Protein AF-A0AAF0EVP4-F1 (afdb_monomer)

Organism: NCBI:txid948313

Sequence (83 aa):
MDMTWNTATSGMCIVFKTWHVQSAGSFVFSLAIVFAIGVGYEYLKRHISQLDAALARRSDDALTRRRYDVLPTSREAPVYVCC

pLDDT: mean 73.64, std 15.78, range [41.81, 96.38]

Mean predict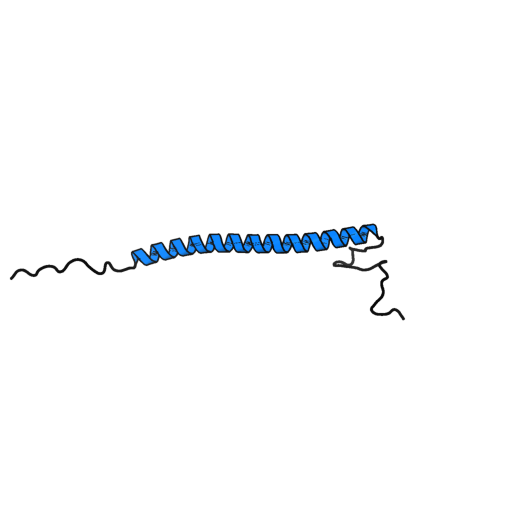ed aligned error: 14.63 Å

Solvent-accessible surface area (backbone atoms only — not comparable to full-atom values): 5223 Å² total; per-residue (Å²): 140,81,63,100,82,67,87,68,68,71,65,52,58,84,86,43,90,82,50,61,25,76,45,75,70,51,45,55,52,47,52,51,47,55,49,50,50,52,54,50,49,56,52,49,53,53,52,51,54,52,50,51,54,55,50,51,51,56,52,47,52,56,51,50,55,55,51,59,75,68,50,72,85,81,84,82,76,87,77,81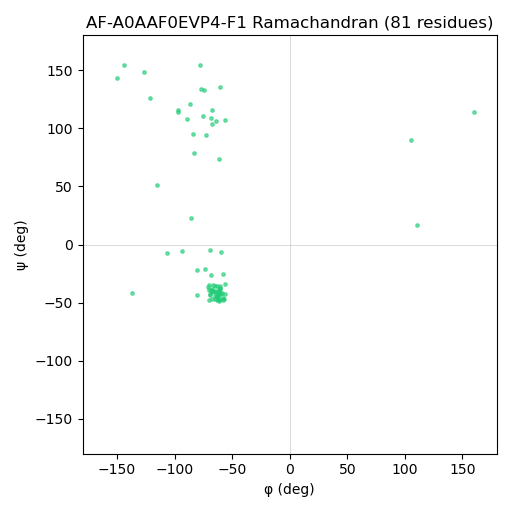,81,77,132

InterPro domains:
  IPR007274 Ctr copper transporter [PF04145] (3-60)

Secondary structure (DSSP, 8-state):
---TT----SS-BSSSTT-B--SHHHHHHHHHHHHHHHHHHHHHHHHHHHHHHHHHHHHHHHHHHHHHHTS------------

Radius of gyration: 31.68 Å; Cα contacts (8 Å, |Δi|>4): 23; chains: 1; bounding box: 73×22×91 Å

Structure (mmCIF, N/CA/C/O backbone):
data_AF-A0AAF0EVP4-F1
#
_entry.id   AF-A0AAF0EVP4-F1
#
loop_
_atom_site.group_PDB
_atom_site.id
_atom_site.type_symbol
_atom_site.label_atom_id
_atom_site.label_alt_id
_atom_site.label_comp_id
_atom_site.label_asym_id
_atom_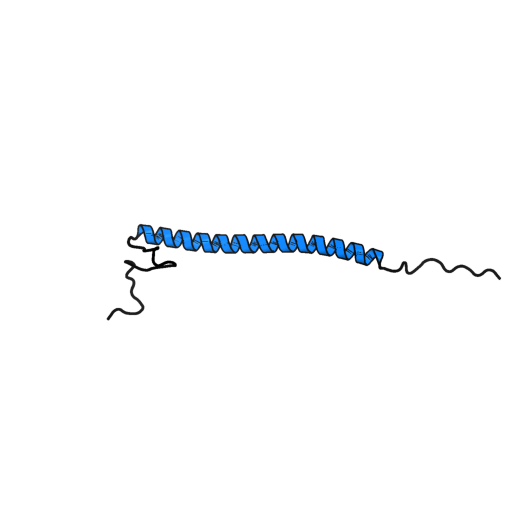site.label_entity_id
_atom_site.label_seq_id
_atom_site.pdbx_PDB_ins_code
_atom_site.Cartn_x
_atom_site.Cartn_y
_atom_site.Cartn_z
_atom_site.occupancy
_atom_site.B_iso_or_equiv
_atom_site.auth_seq_id
_atom_site.auth_comp_id
_atom_site.auth_asym_id
_atom_site.auth_atom_id
_atom_site.pdbx_PDB_model_num
ATOM 1 N N . MET A 1 1 ? -12.100 -11.992 36.165 1.00 41.81 1 MET A N 1
ATOM 2 C CA . MET A 1 1 ? -11.439 -12.975 35.285 1.00 41.81 1 MET A CA 1
ATOM 3 C C . MET A 1 1 ? -12.145 -12.882 33.954 1.00 41.81 1 MET A C 1
ATOM 5 O O . MET A 1 1 ? -13.307 -13.246 33.885 1.00 41.81 1 MET A O 1
ATOM 9 N N . ASP A 1 2 ? -11.517 -12.260 32.966 1.00 53.06 2 ASP A N 1
ATOM 10 C CA . ASP A 1 2 ? -12.119 -12.101 31.645 1.00 53.06 2 ASP A CA 1
ATOM 11 C C . ASP A 1 2 ? -11.180 -12.760 30.640 1.00 53.06 2 ASP A C 1
ATOM 13 O O . ASP A 1 2 ? -9.961 -12.579 30.701 1.00 53.06 2 ASP A O 1
ATOM 17 N N . MET A 1 3 ? -11.742 -13.667 29.853 1.00 53.06 3 MET A N 1
ATOM 18 C CA . MET A 1 3 ? -11.003 -14.628 29.043 1.00 53.06 3 MET A CA 1
ATOM 19 C C . MET A 1 3 ? -10.450 -13.949 27.786 1.00 53.06 3 MET A C 1
ATOM 21 O O . MET A 1 3 ? -11.020 -12.992 27.274 1.00 53.06 3 MET A O 1
ATOM 25 N N . THR A 1 4 ? -9.367 -14.490 27.227 1.00 62.22 4 THR A N 1
ATOM 26 C CA . THR A 1 4 ? -8.736 -14.032 25.971 1.00 62.22 4 THR A CA 1
ATOM 27 C C . THR A 1 4 ? -9.658 -14.080 24.743 1.00 62.22 4 THR A C 1
ATOM 29 O O . THR A 1 4 ? -9.289 -13.579 23.685 1.00 62.22 4 THR A O 1
ATOM 32 N N . TRP A 1 5 ? -10.858 -14.645 24.887 1.00 54.09 5 TRP A N 1
ATOM 33 C CA . TRP A 1 5 ? -11.923 -14.717 23.889 1.00 54.09 5 TRP A CA 1
ATOM 34 C C . TRP A 1 5 ? -13.160 -13.916 24.338 1.00 54.09 5 TRP A C 1
ATOM 36 O O . TRP A 1 5 ? -14.276 -14.427 24.386 1.00 54.09 5 TRP A O 1
ATOM 46 N N . ASN A 1 6 ? -12.961 -12.655 24.728 1.00 55.16 6 ASN A N 1
ATOM 47 C CA . ASN A 1 6 ? -14.056 -11.750 25.071 1.00 55.16 6 ASN A CA 1
ATOM 48 C C . ASN A 1 6 ? -14.578 -11.037 23.808 1.00 55.16 6 ASN A C 1
ATOM 50 O O . ASN A 1 6 ? -13.840 -10.318 23.137 1.00 55.16 6 ASN A O 1
ATOM 54 N N . THR A 1 7 ? -15.862 -11.219 23.496 1.00 60.66 7 THR A N 1
ATOM 55 C CA . THR A 1 7 ? -16.590 -10.544 22.406 1.00 60.66 7 THR A CA 1
ATOM 56 C C . THR A 1 7 ? -17.155 -9.179 22.830 1.00 60.66 7 THR A C 1
ATOM 58 O O . THR A 1 7 ? -18.136 -8.704 22.257 1.00 60.66 7 THR A O 1
ATOM 61 N N . ALA A 1 8 ? -16.590 -8.547 23.860 1.00 54.78 8 ALA A N 1
ATOM 62 C CA . ALA A 1 8 ? -16.955 -7.201 24.280 1.00 54.78 8 ALA A CA 1
ATOM 63 C C . ALA A 1 8 ? -16.425 -6.166 23.274 1.00 54.78 8 ALA A C 1
ATOM 65 O O . ALA A 1 8 ? -15.296 -5.690 23.355 1.00 54.78 8 ALA A O 1
ATOM 66 N N . THR A 1 9 ? -17.274 -5.785 22.320 1.00 55.91 9 THR A N 1
ATOM 67 C CA . THR A 1 9 ? -17.005 -4.742 21.311 1.00 55.91 9 THR A CA 1
ATOM 68 C C . THR A 1 9 ? -16.936 -3.326 21.911 1.00 55.91 9 THR A C 1
ATOM 70 O O . THR A 1 9 ? -16.642 -2.360 21.210 1.00 55.91 9 THR A O 1
ATOM 73 N N . SER A 1 10 ? -17.211 -3.170 23.209 1.00 52.00 10 SER A N 1
ATOM 74 C CA . SER A 1 10 ? -17.122 -1.907 23.938 1.00 52.00 10 SER A CA 1
ATOM 75 C C . SER A 1 10 ? -15.686 -1.653 24.404 1.00 52.00 10 SER A C 1
ATOM 77 O O . SER A 1 10 ? -15.279 -2.119 25.467 1.00 52.00 10 SER A O 1
ATOM 79 N N . GLY A 1 11 ? -14.926 -0.892 23.616 1.00 56.41 11 GLY A N 1
ATOM 80 C CA . GLY A 1 11 ? -13.674 -0.283 24.071 1.00 56.41 11 GLY A CA 1
ATOM 81 C C . GLY A 1 11 ? -12.371 -0.832 23.483 1.00 56.41 11 GLY A C 1
ATOM 82 O O . GLY A 1 11 ? -11.288 -0.594 24.020 1.00 56.41 11 GLY A O 1
ATOM 83 N N . MET A 1 12 ? -12.447 -1.564 22.369 1.00 62.72 12 MET A N 1
ATOM 84 C CA . MET A 1 12 ? -11.257 -2.077 21.689 1.00 62.72 12 MET A CA 1
ATOM 85 C C . MET A 1 12 ? -10.553 -0.973 20.878 1.00 62.72 12 MET A C 1
ATOM 87 O O . MET A 1 12 ? -11.192 -0.223 20.136 1.00 62.72 12 MET A O 1
ATOM 91 N N . CYS A 1 13 ? -9.225 -0.887 21.003 1.00 65.31 13 CYS A N 1
ATOM 92 C CA . CYS A 1 13 ? -8.368 0.003 20.213 1.00 65.31 13 CYS A CA 1
ATOM 93 C C . CYS A 1 13 ? -7.773 -0.790 19.039 1.00 65.31 13 CYS A C 1
ATOM 95 O O . CYS A 1 13 ? -6.986 -1.703 19.271 1.00 65.31 13 CYS A O 1
ATOM 97 N N . ILE A 1 14 ? -8.136 -0.463 17.794 1.00 64.88 14 ILE A N 1
ATOM 98 C CA . ILE A 1 14 ? -7.716 -1.254 16.617 1.00 64.88 14 ILE A CA 1
ATOM 99 C C . ILE A 1 14 ? -6.283 -0.907 16.170 1.00 64.88 14 ILE A C 1
ATOM 101 O O . ILE A 1 14 ? -5.508 -1.810 15.874 1.00 64.88 14 ILE A O 1
ATOM 105 N N . VAL A 1 15 ? -5.915 0.385 16.122 1.00 66.88 15 VAL A N 1
ATOM 106 C CA . VAL A 1 15 ? -4.591 0.842 15.618 1.00 66.88 15 VAL A CA 1
ATOM 107 C C . VAL A 1 15 ? -3.966 1.943 16.484 1.00 66.88 15 VAL A C 1
ATOM 109 O O . VAL A 1 15 ? -2.778 1.902 16.784 1.00 66.88 15 VAL A O 1
ATOM 112 N N . PHE A 1 16 ? -4.762 2.916 16.933 1.00 58.31 16 PHE A N 1
ATOM 113 C CA . PHE A 1 16 ? -4.319 4.010 17.802 1.00 58.31 16 PHE A CA 1
ATOM 114 C C . PHE A 1 16 ? -5.212 4.083 19.037 1.00 58.31 16 PHE A C 1
ATOM 116 O O . PHE A 1 16 ? -6.411 3.831 18.942 1.00 58.31 16 PHE A O 1
ATOM 123 N N . LYS A 1 17 ? -4.656 4.499 20.182 1.00 59.75 17 LYS A N 1
ATOM 124 C CA . LYS A 1 17 ? -5.400 4.631 21.451 1.00 59.75 17 LYS A CA 1
ATOM 125 C C . LYS A 1 17 ? -6.599 5.594 21.349 1.00 59.75 17 LYS A C 1
ATOM 127 O O . LYS A 1 17 ? -7.565 5.462 22.093 1.00 59.75 17 LYS A O 1
ATOM 132 N N . THR A 1 18 ? -6.538 6.540 20.410 1.00 59.31 18 THR A N 1
ATOM 133 C CA . THR A 1 18 ? -7.605 7.511 20.115 1.00 59.31 18 THR A CA 1
ATOM 134 C C . THR A 1 18 ? -8.712 6.931 19.229 1.00 59.31 18 THR A C 1
ATOM 136 O O . THR A 1 18 ? -9.833 7.433 19.249 1.00 59.31 18 THR A O 1
ATOM 139 N N . TRP A 1 19 ? -8.445 5.862 18.468 1.00 68.31 19 TRP A N 1
ATOM 140 C CA . TRP A 1 19 ? -9.470 5.198 17.664 1.00 68.31 19 TRP A CA 1
ATOM 141 C C . TRP A 1 19 ? -10.252 4.216 18.536 1.00 68.31 19 TRP A C 1
ATOM 143 O O . TRP A 1 19 ? -10.027 3.006 18.514 1.00 68.31 19 TRP A O 1
ATOM 153 N N . HIS A 1 20 ? -11.171 4.770 19.320 1.00 62.16 20 HIS A N 1
ATOM 154 C CA . HIS A 1 20 ? -11.996 4.025 20.259 1.00 62.16 20 HIS A CA 1
ATOM 155 C C . HIS A 1 20 ? -13.360 3.707 19.637 1.00 62.16 20 HIS A C 1
ATOM 157 O O . HIS A 1 20 ? -14.148 4.606 19.334 1.00 62.16 20 HIS A O 1
ATOM 163 N N . VAL A 1 21 ? -13.656 2.423 19.444 1.00 63.34 21 VAL A N 1
ATOM 164 C CA . VAL A 1 21 ? -14.964 1.969 18.958 1.00 63.34 21 VAL A CA 1
ATOM 165 C C . VAL A 1 21 ? -15.879 1.743 20.164 1.00 63.34 21 VAL A C 1
ATOM 167 O O . VAL A 1 21 ? -15.672 0.816 20.943 1.00 63.34 21 VAL A O 1
ATOM 170 N N . GLN A 1 22 ? -16.862 2.631 20.349 1.00 65.88 22 GLN A N 1
ATOM 171 C CA . GLN A 1 22 ? -17.841 2.565 21.449 1.00 65.88 22 GLN A CA 1
ATOM 172 C C . GLN A 1 22 ? -19.254 2.132 21.007 1.00 65.88 22 GLN A C 1
ATOM 174 O O . GLN A 1 22 ? -20.117 1.929 21.852 1.00 65.88 22 GLN A O 1
ATOM 179 N N . SER A 1 23 ? -19.524 1.995 19.702 1.00 64.31 23 SER A N 1
ATOM 180 C CA . SER A 1 23 ? -20.861 1.692 19.165 1.00 64.31 23 SER A CA 1
ATOM 181 C C . SER A 1 23 ? -20.779 0.776 17.938 1.00 64.31 23 SER A C 1
ATOM 183 O O . SER A 1 23 ? -19.782 0.781 17.217 1.00 64.31 23 SER A O 1
ATOM 185 N N . ALA A 1 24 ? -21.837 0.007 17.660 1.00 69.25 24 ALA A N 1
ATOM 186 C CA . ALA A 1 24 ? -21.896 -0.912 16.517 1.00 69.25 24 ALA A CA 1
ATOM 187 C C . ALA A 1 24 ? -21.648 -0.206 15.166 1.00 69.25 24 ALA A C 1
ATOM 189 O O . ALA A 1 24 ? -21.007 -0.767 14.279 1.00 69.25 24 ALA A O 1
ATOM 190 N N . GLY A 1 25 ? -22.080 1.053 15.026 1.00 73.88 25 GLY A N 1
ATOM 191 C CA . GLY A 1 25 ? -21.832 1.844 13.816 1.00 73.88 25 GLY A CA 1
ATOM 192 C C . GLY A 1 25 ? -20.357 2.210 13.617 1.00 73.88 25 GLY A C 1
ATOM 193 O O . GLY A 1 25 ? -19.846 2.137 12.499 1.00 73.88 25 GLY A O 1
ATOM 194 N N . SER A 1 26 ? -19.636 2.541 14.694 1.00 71.88 26 SER A N 1
ATOM 195 C CA . SER A 1 26 ? -18.206 2.862 14.601 1.00 71.88 26 SER A CA 1
ATOM 196 C C . SER A 1 26 ? -17.337 1.626 14.361 1.00 71.88 26 SER A C 1
ATOM 198 O O . SER A 1 26 ? -16.249 1.761 13.802 1.00 71.88 26 SER A O 1
ATOM 200 N N . PHE A 1 27 ? -17.838 0.431 14.691 1.00 72.75 27 PHE A N 1
ATOM 201 C CA . PHE A 1 27 ? -17.191 -0.842 14.371 1.00 72.75 27 PHE A CA 1
ATOM 202 C C . PHE A 1 27 ? -17.236 -1.157 12.871 1.00 72.75 27 PHE A C 1
ATOM 204 O O . PHE A 1 27 ? -16.216 -1.470 12.268 1.00 72.75 27 PHE A O 1
ATOM 211 N N . VAL A 1 28 ? -18.401 -1.022 12.230 1.00 81.81 28 VAL A N 1
ATOM 212 C CA . VAL A 1 28 ? -18.517 -1.261 10.779 1.00 81.81 28 VAL A CA 1
ATOM 213 C C . VAL A 1 28 ? -17.675 -0.256 9.993 1.00 81.81 28 VAL A C 1
ATOM 215 O O . VAL A 1 28 ? -16.998 -0.622 9.034 1.00 81.81 28 VAL A O 1
ATOM 218 N N . PHE A 1 29 ? -17.663 1.004 10.430 1.00 84.12 29 PHE A N 1
ATOM 219 C CA . PHE A 1 29 ? -16.838 2.036 9.813 1.00 84.12 29 PHE A CA 1
ATOM 220 C C . PHE A 1 29 ? -15.336 1.741 9.937 1.00 84.12 29 PHE A C 1
ATOM 222 O O . PHE A 1 29 ? -14.597 1.905 8.967 1.00 84.12 29 PHE A O 1
ATOM 229 N N . SER A 1 30 ? -14.868 1.259 11.094 1.00 82.19 30 SER A N 1
ATOM 230 C CA . SER A 1 30 ? -13.457 0.899 11.258 1.00 82.19 30 SER A CA 1
ATOM 231 C C . SER A 1 30 ? -13.062 -0.307 10.411 1.00 82.19 30 SER A C 1
ATOM 233 O O . SER A 1 30 ? -12.011 -0.273 9.773 1.00 82.19 30 SER A O 1
ATOM 235 N N . LEU A 1 31 ? -13.928 -1.318 10.315 1.00 83.94 31 LEU A N 1
ATOM 236 C CA . LEU A 1 31 ? -13.761 -2.441 9.391 1.00 83.94 31 LEU A CA 1
ATOM 237 C C . LEU A 1 31 ? -13.660 -1.976 7.937 1.00 83.94 31 LEU A C 1
ATOM 239 O O . LEU A 1 31 ? -12.750 -2.398 7.224 1.00 83.94 31 LEU A O 1
ATOM 243 N N . ALA A 1 32 ? -14.546 -1.075 7.510 1.00 90.19 32 ALA A N 1
ATOM 244 C CA . ALA A 1 32 ? -14.524 -0.525 6.161 1.00 90.19 32 ALA A CA 1
ATOM 245 C C . ALA A 1 32 ? -13.223 0.238 5.874 1.00 90.19 32 ALA A C 1
ATOM 247 O O . ALA A 1 32 ? -12.649 0.075 4.799 1.00 90.19 32 ALA A O 1
ATOM 248 N N . ILE A 1 33 ? -12.715 1.023 6.833 1.00 90.81 33 ILE A N 1
ATOM 249 C CA . ILE A 1 33 ? -11.444 1.734 6.653 1.00 90.81 33 ILE A CA 1
ATOM 250 C C . ILE A 1 33 ? -10.264 0.766 6.590 1.00 90.81 33 ILE A C 1
ATOM 252 O O . ILE A 1 33 ? -9.439 0.892 5.690 1.00 90.81 33 ILE A O 1
ATOM 256 N N . VAL A 1 34 ? -10.165 -0.203 7.504 1.00 88.75 34 VAL A N 1
ATOM 257 C CA . VAL A 1 34 ? -9.067 -1.186 7.483 1.00 88.75 34 VAL A CA 1
ATOM 258 C C . VAL A 1 34 ? -9.070 -1.957 6.163 1.00 88.75 34 VAL A C 1
ATOM 260 O O . VAL A 1 34 ? -8.020 -2.127 5.543 1.00 88.75 34 VAL A O 1
ATOM 263 N N . PHE A 1 35 ? -10.252 -2.348 5.686 1.00 93.50 35 PHE A N 1
ATOM 264 C CA . PHE A 1 35 ? -10.411 -2.973 4.380 1.00 93.50 35 PHE A CA 1
ATOM 265 C C . PHE A 1 35 ? -9.961 -2.049 3.240 1.00 93.50 35 PHE A C 1
ATOM 267 O O . PH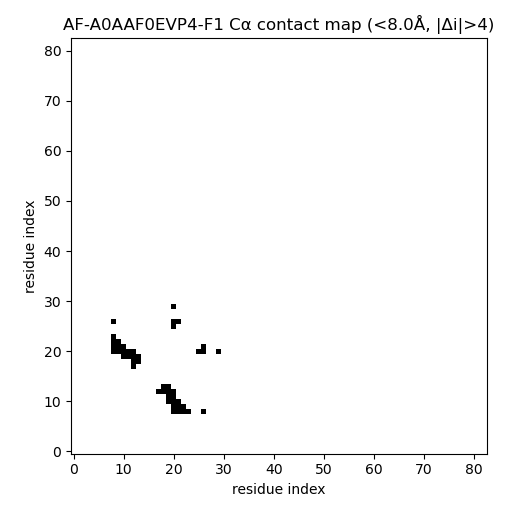E A 1 35 ? -9.173 -2.463 2.392 1.00 93.50 35 PHE A O 1
ATOM 274 N N . ALA A 1 36 ? -10.401 -0.787 3.238 1.00 94.62 36 ALA A N 1
ATOM 275 C CA . ALA A 1 36 ? -10.018 0.193 2.225 1.00 94.62 36 ALA A CA 1
ATOM 276 C C . ALA A 1 36 ? -8.503 0.448 2.204 1.00 94.62 36 ALA A C 1
ATOM 278 O O . ALA A 1 36 ? -7.919 0.552 1.128 1.00 94.62 36 ALA A O 1
ATOM 279 N N . ILE A 1 37 ? -7.853 0.489 3.370 1.00 93.62 37 ILE A N 1
ATOM 280 C CA . ILE A 1 37 ? -6.394 0.604 3.482 1.00 93.62 37 ILE A CA 1
ATOM 281 C C . ILE A 1 37 ? -5.717 -0.642 2.905 1.00 93.62 37 ILE A C 1
ATOM 283 O O . ILE A 1 37 ? -4.766 -0.505 2.142 1.00 93.62 37 ILE A O 1
ATOM 287 N N . GLY A 1 38 ? -6.211 -1.844 3.213 1.00 94.44 38 GLY A N 1
ATOM 288 C CA . GLY A 1 38 ? -5.666 -3.091 2.668 1.00 94.44 38 GLY A CA 1
ATOM 289 C C . GLY A 1 38 ? -5.768 -3.161 1.142 1.00 94.44 38 GLY A C 1
ATOM 290 O O . GLY A 1 38 ? -4.776 -3.411 0.457 1.00 94.44 38 GLY A O 1
ATOM 291 N N . VAL A 1 39 ? -6.950 -2.864 0.594 1.00 96.38 39 VAL A N 1
ATOM 292 C CA . VAL A 1 39 ? -7.172 -2.814 -0.860 1.00 96.38 39 VAL A CA 1
ATOM 293 C C . VAL A 1 39 ? -6.329 -1.716 -1.507 1.00 96.38 39 VAL A C 1
ATOM 295 O O . VAL A 1 39 ? -5.681 -1.958 -2.524 1.00 96.38 39 VAL A O 1
ATOM 298 N N . GLY A 1 40 ? -6.300 -0.522 -0.914 1.00 96.19 40 GLY A N 1
ATOM 299 C CA . GLY A 1 40 ? -5.511 0.606 -1.402 1.00 96.19 40 GLY A CA 1
ATOM 300 C C . GLY A 1 40 ? -4.011 0.313 -1.405 1.00 96.19 40 GLY A C 1
ATOM 301 O O . GLY A 1 40 ? -3.321 0.658 -2.362 1.00 96.19 40 GLY A O 1
ATOM 302 N N . TYR A 1 41 ? -3.510 -0.382 -0.384 1.00 95.50 41 TYR A N 1
ATOM 303 C CA . TYR A 1 41 ? -2.114 -0.801 -0.310 1.00 95.50 41 TYR A CA 1
ATOM 304 C C . TYR A 1 41 ? -1.759 -1.794 -1.419 1.00 95.50 41 TYR A C 1
ATOM 306 O O . TYR A 1 41 ? -0.764 -1.603 -2.117 1.00 95.50 41 TYR A O 1
ATOM 314 N N . GLU A 1 42 ? -2.592 -2.812 -1.645 1.00 94.75 42 GLU A N 1
ATOM 315 C CA . GLU A 1 42 ? -2.374 -3.768 -2.736 1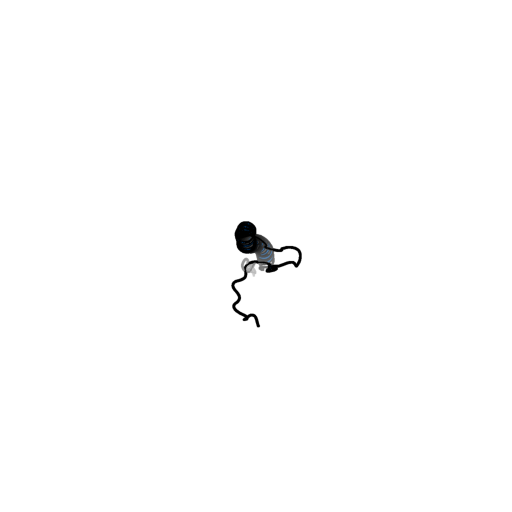.00 94.75 42 GLU A CA 1
ATOM 316 C C . GLU A 1 42 ? -2.486 -3.110 -4.117 1.00 94.75 42 GLU A C 1
ATOM 318 O O . GLU A 1 42 ? -1.722 -3.425 -5.035 1.00 94.75 42 GLU A O 1
ATOM 323 N N . TYR A 1 43 ? -3.390 -2.144 -4.271 1.00 96.06 43 TYR A N 1
ATOM 324 C CA . TYR A 1 43 ? -3.501 -1.356 -5.493 1.00 96.06 43 TYR A CA 1
ATOM 325 C C . TYR A 1 43 ? -2.232 -0.536 -5.756 1.00 96.06 43 TYR A C 1
ATOM 327 O O . TYR A 1 43 ? -1.677 -0.583 -6.859 1.00 96.06 43 TYR A O 1
ATOM 335 N N . LEU A 1 44 ? -1.740 0.167 -4.732 1.00 95.62 44 LEU A N 1
ATOM 336 C CA . LEU A 1 44 ? -0.520 0.965 -4.806 1.00 95.62 44 LEU A CA 1
ATOM 337 C C . LEU A 1 44 ? 0.699 0.090 -5.104 1.00 95.62 44 LEU A C 1
ATOM 339 O O . LEU A 1 44 ? 1.498 0.420 -5.977 1.00 95.62 44 LEU A O 1
ATOM 343 N N . LYS A 1 45 ? 0.811 -1.062 -4.438 1.00 94.75 45 LYS A N 1
ATOM 344 C CA . LYS A 1 45 ? 1.879 -2.034 -4.673 1.00 94.75 45 LYS A CA 1
ATOM 345 C C . LYS A 1 45 ? 1.916 -2.481 -6.133 1.00 94.75 45 LYS A C 1
ATOM 347 O O . LYS A 1 45 ? 2.975 -2.452 -6.754 1.00 94.75 45 LYS A O 1
ATOM 352 N N . ARG A 1 46 ? 0.760 -2.818 -6.717 1.00 95.94 46 ARG A N 1
ATOM 353 C CA . ARG A 1 46 ? 0.663 -3.169 -8.145 1.00 95.94 46 ARG A CA 1
ATOM 354 C C . ARG A 1 46 ? 1.076 -2.015 -9.056 1.00 95.94 46 ARG A C 1
ATOM 356 O O . ARG A 1 46 ? 1.768 -2.254 -10.041 1.00 95.94 46 ARG A O 1
ATOM 363 N N . HIS A 1 47 ? 0.683 -0.784 -8.732 1.00 94.44 47 HIS A N 1
ATOM 364 C CA . HIS A 1 47 ? 1.049 0.399 -9.519 1.00 94.44 47 HIS A CA 1
ATOM 365 C C . HIS A 1 47 ? 2.555 0.639 -9.521 1.00 94.44 47 HIS A C 1
ATOM 367 O O . HIS A 1 47 ? 3.137 0.875 -10.578 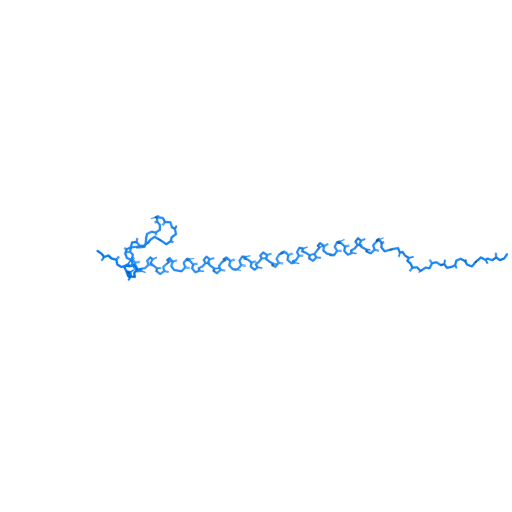1.00 94.44 47 HIS A O 1
ATOM 373 N N . ILE A 1 48 ? 3.194 0.519 -8.357 1.00 94.81 48 ILE A N 1
ATOM 374 C CA . ILE A 1 48 ? 4.647 0.644 -8.237 1.00 94.81 48 ILE A CA 1
ATOM 375 C C . ILE A 1 48 ? 5.334 -0.427 -9.089 1.00 94.81 48 ILE A C 1
ATOM 377 O O . ILE A 1 48 ? 6.201 -0.088 -9.887 1.00 94.81 48 ILE A O 1
ATOM 381 N N . SER A 1 49 ? 4.903 -1.692 -9.010 1.00 94.50 49 SER A N 1
ATOM 382 C CA . SER A 1 49 ? 5.480 -2.765 -9.835 1.00 94.50 49 SER A CA 1
ATOM 383 C C . SER A 1 49 ? 5.316 -2.532 -11.342 1.00 94.50 49 SER A C 1
ATOM 385 O O . SER A 1 49 ? 6.208 -2.870 -12.116 1.00 94.50 49 SER A O 1
ATOM 387 N N . GLN A 1 50 ? 4.199 -1.948 -11.783 1.00 92.88 50 GLN A N 1
ATOM 388 C CA . GLN A 1 50 ? 3.990 -1.616 -13.197 1.00 92.88 50 GLN A CA 1
ATOM 389 C C . GLN A 1 50 ? 4.897 -0.474 -13.665 1.00 92.88 50 GLN A C 1
ATOM 391 O O . GLN A 1 50 ? 5.461 -0.549 -14.758 1.00 92.88 50 GLN A O 1
ATOM 396 N N . LEU A 1 51 ? 5.050 0.568 -12.843 1.00 93.75 51 LEU A N 1
ATOM 397 C CA . LEU A 1 51 ? 5.959 1.678 -13.126 1.00 93.75 51 LEU A CA 1
ATOM 398 C C . LEU A 1 51 ? 7.408 1.198 -13.188 1.00 93.75 51 LEU A C 1
ATOM 400 O O . LEU A 1 51 ? 8.116 1.538 -14.131 1.00 93.75 51 LEU A O 1
ATOM 404 N N . ASP A 1 52 ? 7.819 0.363 -12.238 1.00 92.62 52 ASP A N 1
ATOM 405 C CA . ASP A 1 52 ? 9.168 -0.198 -12.189 1.00 92.62 52 ASP A CA 1
ATOM 406 C C . ASP A 1 52 ? 9.460 -1.048 -13.437 1.00 92.62 52 ASP A C 1
ATOM 408 O O . ASP A 1 52 ? 10.473 -0.860 -14.106 1.00 92.62 52 ASP A O 1
ATOM 412 N N . ALA A 1 53 ? 8.503 -1.877 -13.872 1.00 92.88 53 ALA A N 1
ATOM 413 C CA . ALA A 1 53 ? 8.616 -2.628 -15.123 1.00 92.88 53 ALA A CA 1
ATOM 414 C C . ALA A 1 53 ? 8.699 -1.725 -16.371 1.00 92.88 53 ALA A C 1
ATOM 416 O O . ALA A 1 53 ? 9.396 -2.055 -17.333 1.00 92.88 53 ALA A O 1
ATOM 417 N N . ALA A 1 54 ? 7.993 -0.592 -16.391 1.00 90.50 54 ALA A N 1
ATOM 418 C CA . ALA A 1 54 ? 8.067 0.367 -17.492 1.00 90.50 54 ALA A CA 1
ATOM 419 C C . ALA A 1 54 ? 9.411 1.115 -17.521 1.00 90.50 54 ALA A C 1
ATOM 421 O O . ALA A 1 54 ? 9.943 1.381 -18.602 1.00 90.50 54 ALA A O 1
ATOM 422 N N . LEU A 1 55 ? 9.968 1.438 -16.352 1.00 91.19 55 LEU A N 1
ATOM 423 C CA . LEU A 1 55 ? 11.284 2.060 -16.218 1.00 91.19 55 LEU A CA 1
ATOM 424 C C . LEU A 1 55 ? 12.404 1.085 -16.595 1.00 91.19 55 LEU A C 1
ATOM 426 O O . LEU A 1 55 ? 13.279 1.464 -17.372 1.00 91.19 55 LEU A O 1
ATOM 430 N N . ALA A 1 56 ? 12.321 -0.170 -16.145 1.00 90.31 56 ALA A N 1
ATOM 431 C CA . ALA A 1 56 ? 13.269 -1.229 -16.486 1.00 90.31 56 ALA A CA 1
ATOM 432 C C . ALA A 1 56 ? 13.383 -1.439 -18.007 1.00 90.31 56 ALA A C 1
ATOM 434 O O . ALA A 1 56 ? 14.483 -1.498 -18.549 1.00 90.31 56 ALA A O 1
ATOM 435 N N . ARG A 1 57 ? 12.255 -1.437 -18.734 1.00 87.06 57 ARG A N 1
ATOM 436 C CA . ARG A 1 57 ? 12.258 -1.524 -20.209 1.00 87.06 57 ARG A CA 1
ATOM 437 C C . ARG A 1 57 ? 13.012 -0.366 -20.863 1.00 87.06 57 ARG A C 1
ATOM 439 O O . ARG A 1 57 ? 13.788 -0.577 -21.787 1.00 87.06 57 ARG A O 1
ATOM 446 N N . ARG A 1 58 ? 12.821 0.860 -20.366 1.00 84.50 58 ARG A N 1
ATOM 447 C CA . ARG A 1 58 ? 13.521 2.045 -20.892 1.00 84.50 58 ARG A CA 1
ATOM 448 C C . ARG A 1 58 ? 15.020 1.993 -20.603 1.00 84.50 58 ARG A C 1
ATOM 450 O O . ARG A 1 58 ? 15.809 2.413 -21.449 1.00 84.50 58 ARG A O 1
ATOM 457 N N . SER A 1 59 ? 15.421 1.501 -19.429 1.00 83.38 59 SER A N 1
ATOM 458 C CA . SER A 1 59 ? 16.840 1.299 -19.125 1.00 83.38 59 SER A CA 1
ATOM 459 C C . SER A 1 59 ? 17.456 0.191 -19.976 1.00 83.38 59 SER A C 1
ATOM 461 O O . SER A 1 59 ? 18.563 0.376 -20.477 1.00 83.38 59 SER A O 1
ATOM 463 N N . ASP A 1 60 ? 16.740 -0.911 -20.207 1.00 82.25 60 ASP A N 1
ATOM 464 C CA . ASP A 1 60 ? 17.215 -2.015 -21.043 1.00 82.25 60 ASP A CA 1
ATOM 465 C C . ASP A 1 60 ? 17.378 -1.595 -22.505 1.00 82.25 60 ASP A C 1
ATOM 467 O O . ASP A 1 60 ? 18.391 -1.928 -23.117 1.00 82.25 60 ASP A O 1
ATOM 471 N N . ASP A 1 61 ? 16.459 -0.802 -23.064 1.00 77.81 61 ASP A N 1
ATOM 472 C CA . ASP A 1 61 ? 16.603 -0.245 -24.415 1.00 77.81 61 ASP A CA 1
ATOM 473 C C . ASP A 1 61 ? 17.843 0.660 -24.522 1.00 77.81 61 ASP A C 1
ATOM 475 O O . ASP A 1 61 ? 18.606 0.587 -25.492 1.00 77.81 61 ASP A O 1
ATOM 479 N N . ALA A 1 62 ? 18.096 1.488 -23.501 1.00 76.00 62 ALA A N 1
ATOM 480 C CA . ALA A 1 62 ? 19.273 2.354 -23.454 1.00 76.00 62 ALA A CA 1
ATOM 481 C C . ALA A 1 62 ? 20.587 1.554 -23.359 1.00 76.00 62 ALA A C 1
ATOM 483 O O . ALA A 1 62 ? 21.575 1.899 -24.017 1.00 76.00 62 ALA A O 1
ATOM 484 N N . LEU A 1 63 ? 20.605 0.469 -22.577 1.00 77.88 63 LEU A N 1
ATOM 485 C CA . LEU A 1 63 ? 21.742 -0.452 -22.482 1.00 77.88 63 LEU A CA 1
ATOM 486 C C . LEU A 1 63 ? 21.923 -1.276 -23.764 1.00 77.88 63 LEU A C 1
ATOM 488 O O . LEU A 1 63 ? 23.053 -1.474 -24.208 1.00 77.88 63 LEU A O 1
ATOM 492 N N . THR A 1 64 ? 20.830 -1.713 -24.390 1.00 73.38 64 THR A N 1
ATOM 493 C CA . THR A 1 64 ? 20.844 -2.460 -25.654 1.00 73.38 64 THR A CA 1
ATOM 494 C C . THR A 1 64 ? 21.419 -1.604 -26.777 1.00 73.38 64 THR A C 1
ATOM 496 O O . THR A 1 64 ? 22.296 -2.076 -27.499 1.00 73.38 64 THR A O 1
ATOM 499 N N . ARG A 1 65 ? 21.024 -0.324 -26.877 1.00 64.88 65 ARG A N 1
ATOM 500 C CA . ARG A 1 65 ? 21.612 0.622 -27.841 1.00 64.88 65 ARG A CA 1
ATOM 501 C C . ARG A 1 65 ? 23.126 0.753 -27.645 1.00 64.88 65 ARG A C 1
ATOM 503 O O . ARG A 1 65 ? 23.867 0.591 -28.606 1.00 64.88 65 ARG A O 1
ATOM 510 N N . ARG A 1 66 ? 23.594 0.937 -26.402 1.00 66.69 66 ARG A N 1
ATOM 511 C CA . ARG A 1 66 ? 25.041 0.966 -26.106 1.00 66.69 66 ARG A CA 1
ATOM 512 C C . ARG A 1 66 ? 25.749 -0.341 -26.465 1.00 66.69 66 ARG A C 1
ATOM 514 O O . ARG A 1 66 ? 26.889 -0.304 -26.909 1.00 66.69 66 ARG A O 1
ATOM 521 N N . ARG A 1 67 ? 25.113 -1.497 -26.259 1.00 66.00 67 ARG A N 1
ATOM 522 C CA . ARG A 1 67 ? 25.715 -2.801 -26.576 1.00 66.00 67 ARG A CA 1
ATOM 523 C C . ARG A 1 67 ? 25.914 -2.998 -28.083 1.00 66.00 67 ARG A C 1
ATOM 525 O O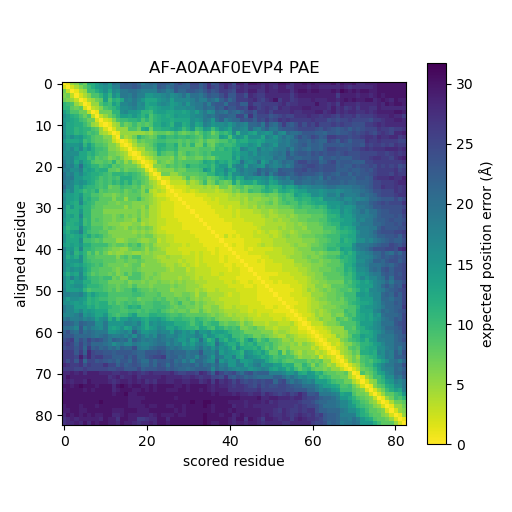 . ARG A 1 67 ? 26.912 -3.603 -28.455 1.00 66.00 67 ARG A O 1
ATOM 532 N N . TYR A 1 68 ? 25.019 -2.485 -28.930 1.00 60.09 68 TYR A N 1
ATOM 533 C CA . TYR A 1 68 ? 25.178 -2.552 -30.389 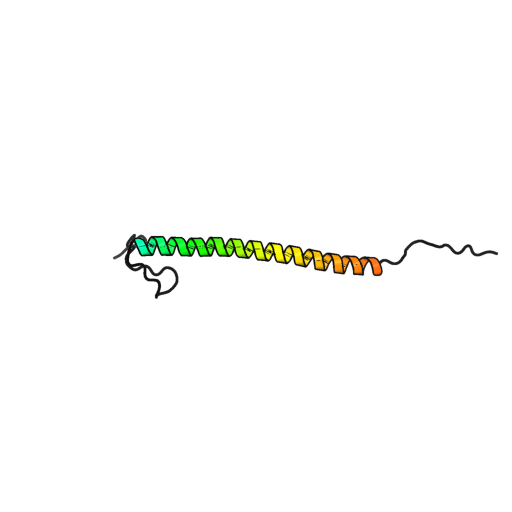1.00 60.09 68 TYR A CA 1
ATOM 534 C C . TYR A 1 68 ? 26.308 -1.656 -30.914 1.00 60.09 68 TYR A C 1
ATOM 536 O O . TYR A 1 68 ? 27.010 -2.077 -31.825 1.00 60.09 68 TYR A O 1
ATOM 544 N N . ASP A 1 69 ? 26.551 -0.490 -30.308 1.00 62.25 69 ASP A N 1
ATOM 545 C CA . ASP A 1 69 ? 27.682 0.377 -30.689 1.00 62.25 69 ASP A CA 1
ATOM 546 C C . ASP A 1 69 ? 29.050 -0.237 -30.341 1.00 62.25 69 ASP A C 1
ATOM 548 O O . ASP A 1 69 ? 30.060 0.068 -30.970 1.00 62.25 69 ASP A O 1
ATOM 552 N N . VAL A 1 70 ? 29.095 -1.109 -29.329 1.00 64.94 70 VAL A N 1
ATOM 553 C CA . VAL A 1 70 ? 30.327 -1.780 -28.879 1.00 64.94 70 VAL A CA 1
ATOM 554 C C . VAL A 1 70 ? 30.511 -3.146 -29.553 1.00 64.94 70 VAL A C 1
ATOM 556 O O . VAL A 1 70 ? 31.556 -3.773 -29.378 1.00 64.94 70 VAL A O 1
ATOM 559 N N . LEU A 1 71 ? 29.544 -3.626 -30.350 1.00 70.56 71 LEU A N 1
ATOM 560 C CA . LEU A 1 71 ? 29.786 -4.801 -31.183 1.00 70.56 71 LEU A CA 1
ATOM 561 C C . LEU A 1 71 ? 30.816 -4.410 -32.256 1.00 70.56 71 LEU A C 1
ATOM 563 O O . LEU A 1 71 ? 30.515 -3.558 -33.093 1.00 70.56 71 LEU A O 1
ATOM 567 N N . PRO A 1 72 ? 32.025 -5.006 -32.268 1.00 62.34 72 PRO A N 1
ATOM 568 C CA . PRO A 1 72 ? 32.955 -4.755 -33.351 1.00 62.34 72 PRO A CA 1
ATOM 569 C C . PRO A 1 72 ? 32.272 -5.221 -34.632 1.00 62.34 72 PRO A C 1
ATOM 571 O O . PRO A 1 72 ? 31.660 -6.292 -34.649 1.00 62.34 72 PRO A O 1
ATOM 574 N N . THR A 1 73 ? 32.362 -4.422 -35.692 1.00 65.25 73 THR A N 1
ATOM 575 C CA . THR A 1 73 ? 31.941 -4.777 -37.048 1.00 65.25 73 THR A CA 1
ATOM 576 C C . THR A 1 73 ? 32.775 -5.971 -37.524 1.00 65.25 73 THR A C 1
ATOM 578 O O . THR A 1 73 ? 33.730 -5.845 -38.288 1.00 65.25 73 THR A O 1
ATOM 581 N N . SER A 1 74 ? 32.494 -7.162 -36.999 1.00 65.81 74 SER A N 1
ATOM 582 C CA . SER A 1 74 ? 33.115 -8.388 -37.448 1.00 65.81 74 SER A CA 1
ATOM 583 C C . SER A 1 74 ? 32.462 -8.739 -38.774 1.00 65.81 74 SER A C 1
ATOM 585 O O . SER A 1 74 ? 31.309 -9.170 -38.780 1.00 65.81 74 SER A O 1
ATOM 587 N N . ARG A 1 75 ? 33.256 -8.611 -39.842 1.00 64.06 75 ARG A N 1
ATOM 588 C CA . ARG A 1 75 ? 33.053 -9.074 -41.229 1.00 64.06 75 ARG A CA 1
ATOM 589 C C . ARG A 1 75 ? 32.699 -7.962 -42.214 1.00 64.06 75 ARG A C 1
ATOM 591 O O . ARG A 1 75 ? 31.533 -7.688 -42.433 1.00 64.06 75 ARG A O 1
ATOM 598 N N . GLU A 1 76 ? 33.758 -7.388 -42.791 1.00 54.22 76 GLU A N 1
ATOM 599 C CA . GLU A 1 76 ? 33.982 -7.011 -44.205 1.00 54.22 76 GLU A CA 1
ATOM 600 C C . GLU A 1 76 ? 35.118 -5.960 -44.181 1.00 54.22 76 GLU A C 1
ATOM 602 O O . GLU A 1 76 ? 34.988 -4.927 -43.545 1.00 54.22 76 GLU A O 1
ATOM 607 N N . ALA A 1 77 ? 36.325 -6.174 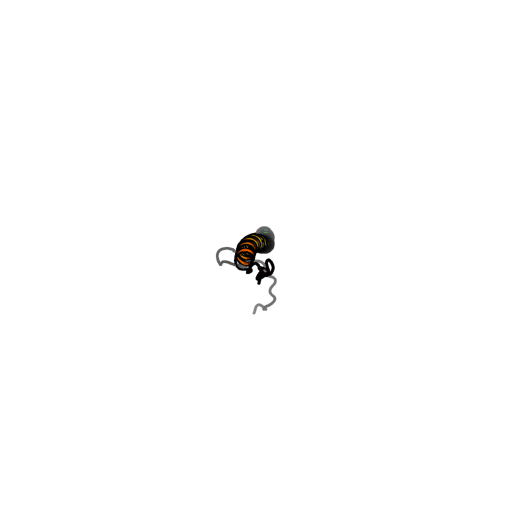-44.705 1.00 57.25 77 ALA A N 1
ATOM 608 C CA . ALA A 1 77 ? 36.668 -6.823 -45.958 1.00 57.25 77 ALA A CA 1
ATOM 609 C C . ALA A 1 77 ? 38.043 -7.526 -45.889 1.00 57.25 77 ALA A C 1
ATOM 611 O O . ALA A 1 77 ? 38.983 -6.976 -45.307 1.00 57.25 77 ALA A O 1
ATOM 612 N N . PRO A 1 78 ? 38.219 -8.696 -46.531 1.00 51.66 78 PRO A N 1
ATOM 613 C CA . PRO A 1 78 ? 39.545 -9.117 -46.945 1.00 51.66 78 PRO A CA 1
ATOM 614 C C . PRO A 1 78 ? 40.001 -8.171 -48.062 1.00 51.66 78 PRO A C 1
ATOM 616 O O . PRO A 1 78 ? 39.480 -8.196 -49.177 1.00 51.66 78 PRO A O 1
ATOM 619 N N . VAL A 1 79 ? 40.964 -7.305 -47.753 1.00 61.31 79 VAL A N 1
ATOM 620 C CA . VAL A 1 79 ? 41.735 -6.593 -48.773 1.00 61.31 79 VAL A CA 1
ATOM 621 C C . VAL A 1 79 ? 42.503 -7.664 -49.542 1.00 61.31 79 VAL A C 1
ATOM 623 O O . VAL A 1 79 ? 43.433 -8.267 -49.008 1.00 61.31 79 VAL A O 1
ATOM 626 N N . TYR A 1 80 ? 42.072 -7.949 -50.771 1.00 57.19 80 TYR A N 1
ATOM 627 C CA . TYR A 1 80 ? 42.867 -8.720 -51.719 1.00 57.19 80 TYR A CA 1
ATOM 628 C C . TYR A 1 80 ? 44.209 -8.000 -51.890 1.00 57.19 80 TYR A C 1
ATOM 630 O O . TYR A 1 80 ? 44.284 -6.919 -52.473 1.00 57.19 80 TYR A O 1
ATOM 638 N N . VAL A 1 81 ? 45.255 -8.594 -51.320 1.00 63.75 81 VAL A N 1
ATOM 639 C CA . VAL A 1 81 ? 46.651 -8.224 -51.542 1.00 63.75 81 VAL A CA 1
ATOM 640 C C . VAL A 1 81 ? 46.960 -8.595 -52.989 1.00 63.75 81 VAL A C 1
ATOM 642 O O . VAL A 1 81 ? 47.068 -9.774 -53.318 1.00 63.75 81 VAL A O 1
ATOM 645 N N . CYS A 1 82 ? 47.007 -7.596 -53.869 1.00 43.69 82 CYS A N 1
ATOM 646 C CA . CYS A 1 82 ? 47.495 -7.783 -55.230 1.00 43.69 82 CYS A CA 1
ATOM 647 C C . CYS A 1 82 ? 49.025 -7.909 -55.190 1.00 43.69 82 CYS A C 1
ATOM 649 O O . CYS A 1 82 ? 49.676 -7.133 -54.488 1.00 43.69 82 CYS A O 1
ATOM 651 N N . CYS A 1 83 ? 49.527 -8.921 -55.906 1.00 49.03 83 CYS A N 1
ATOM 652 C CA . CYS A 1 83 ? 50.938 -9.261 -56.104 1.00 49.03 83 CYS A CA 1
ATOM 653 C C . CYS A 1 83 ? 51.817 -8.087 -56.541 1.00 49.03 83 CYS A C 1
ATOM 655 O O . CYS A 1 83 ? 51.325 -7.231 -57.311 1.00 49.03 83 CYS A O 1
#

Foldseek 3Di:
DADPPDPPLAFDDDDDNVLGRHDPVSVVVVVVVVVVVVVVVVVVVVVVVVVVVVVVVVVVVVVVVVVVVPPPPPDDDDPPPDD